Protein AF-A0A8H5WDT0-F1 (afdb_monomer_lite)

Sequence (142 aa):
MASRRMATNSLDYTRPVEQLFLDISLNDVINRRMPFVEPWATMYVDAVKEQRFGDAVWARYHMEGGVENGVIHEWPNPSITVLESLKEDVVEAKTNEPSFYEQAVAFYSRTSSSDGHPEVIEIISKAGGDGEKEENHRSGGS

pLDDT: mean 84.78, std 18.9, range [34.66, 98.38]

Radius of gyration: 18.85 Å; chains: 1; bounding box: 46×52×66 Å

Foldseek 3Di:
DDDPDPPPPPDPQVAQPACQQRVDGVCCLVVVVDQFDPPLSVQLNVCVSQLLVQSNSQSVVPRNPQDDPQWGDDPPDDIDGVLVVLLVSLVVCCVPPVVSLVVVLVSLVPGDPPRPRVVSNCSSNVPVDPPPPPVPPPDDDD

Organism: Fusarium heterosporum (NCBI:txid42747)

Secondary structure (DSSP, 8-state):
------------TTS-SSSSS--S-HHHHHTT-S-PPTTHHHHHHHHHHTT-HHHHHHHHHHTTS-EETTEE--TTSPPEEHHHHHHHHHHHHHHH-HHHHHHHHHHHTT--TT-S-HHHHHHHHHTT--------------

Structure (mmCIF, N/CA/C/O backbone):
data_AF-A0A8H5WDT0-F1
#
_entry.id   AF-A0A8H5WDT0-F1
#
loop_
_atom_site.group_PDB
_atom_site.id
_atom_site.type_symbol
_atom_site.label_atom_id
_atom_site.label_alt_id
_atom_site.label_comp_id
_atom_site.label_asym_id
_atom_site.label_entity_id
_atom_site.label_seq_id
_atom_site.pdbx_PDB_ins_code
_atom_site.Cartn_x
_atom_site.Cartn_y
_atom_site.Cartn_z
_atom_site.occupancy
_atom_site.B_iso_or_equiv
_atom_site.auth_seq_id
_atom_site.auth_comp_id
_atom_site.auth_asym_id
_atom_site.auth_atom_id
_atom_site.pdbx_PDB_model_num
ATOM 1 N N . MET A 1 1 ? -31.589 -25.642 12.624 1.00 37.34 1 MET A N 1
ATOM 2 C CA . MET A 1 1 ? -30.318 -24.887 12.611 1.00 37.34 1 MET A CA 1
ATOM 3 C C . MET A 1 1 ? -30.159 -24.294 11.221 1.00 37.34 1 MET A C 1
ATOM 5 O O . MET A 1 1 ? -29.888 -25.037 10.289 1.00 37.34 1 MET A O 1
ATOM 9 N N . ALA A 1 2 ? -30.468 -23.010 11.041 1.00 34.66 2 ALA A N 1
ATOM 10 C CA . ALA A 1 2 ? -30.329 -22.357 9.742 1.00 34.66 2 ALA A CA 1
ATOM 11 C C . ALA A 1 2 ? -28.891 -21.849 9.609 1.00 34.66 2 ALA A C 1
ATOM 13 O O . ALA A 1 2 ? -28.459 -20.986 10.370 1.00 34.66 2 ALA A O 1
ATOM 14 N N . SER A 1 3 ? -28.154 -22.443 8.673 1.00 42.78 3 SER A N 1
ATOM 15 C CA . SER A 1 3 ? -26.804 -22.032 8.306 1.00 42.78 3 SER A CA 1
ATOM 16 C C . SER A 1 3 ? -26.835 -20.572 7.850 1.00 42.78 3 SER A C 1
ATOM 18 O O . SER A 1 3 ? -27.520 -20.243 6.877 1.00 42.78 3 SER A O 1
ATOM 20 N N . ARG A 1 4 ? -26.123 -19.686 8.558 1.00 47.47 4 ARG A N 1
ATOM 21 C CA . ARG A 1 4 ? -25.849 -18.328 8.074 1.00 47.47 4 ARG A CA 1
ATOM 22 C C . ARG A 1 4 ? -25.062 -18.475 6.775 1.00 47.47 4 ARG A C 1
ATOM 24 O O . ARG A 1 4 ? -23.912 -18.902 6.795 1.00 47.47 4 ARG A O 1
ATOM 31 N N . ARG A 1 5 ? -25.679 -18.132 5.644 1.00 47.62 5 ARG A N 1
ATOM 32 C CA . ARG A 1 5 ? -24.933 -17.835 4.420 1.00 47.62 5 ARG A CA 1
ATOM 33 C C . ARG A 1 5 ? -24.006 -16.670 4.767 1.00 47.62 5 ARG A C 1
ATOM 35 O O . ARG A 1 5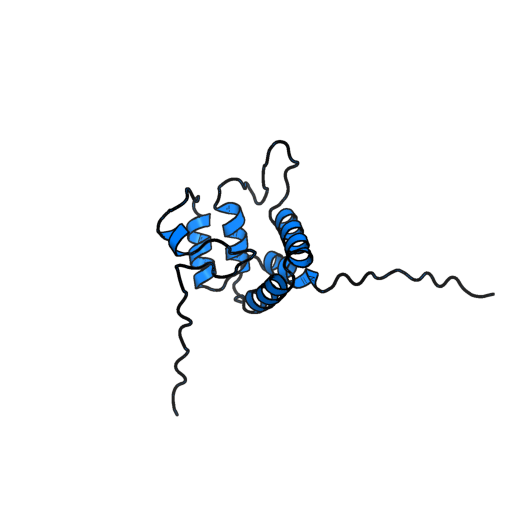 ? -24.496 -15.578 5.042 1.00 47.62 5 ARG A O 1
ATOM 42 N N . MET A 1 6 ? -22.698 -16.918 4.816 1.00 44.84 6 MET A N 1
ATOM 43 C CA . MET A 1 6 ? -21.705 -15.851 4.726 1.00 44.84 6 MET A CA 1
ATOM 44 C C . MET A 1 6 ? -22.019 -15.127 3.419 1.00 44.84 6 MET A C 1
ATOM 46 O O . MET A 1 6 ? -21.932 -15.736 2.352 1.00 44.84 6 MET A O 1
ATOM 50 N N . ALA A 1 7 ? -22.492 -13.884 3.489 1.00 39.97 7 ALA A N 1
ATOM 51 C CA . ALA A 1 7 ? -22.577 -13.056 2.303 1.00 39.97 7 ALA A CA 1
ATOM 52 C C . ALA A 1 7 ? -21.144 -12.935 1.786 1.00 39.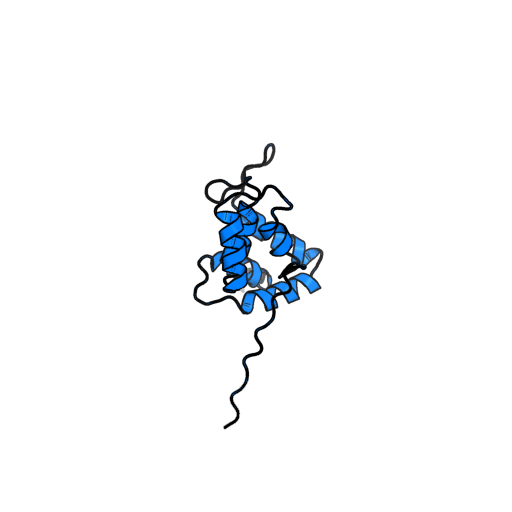97 7 ALA A C 1
ATOM 54 O O . ALA A 1 7 ? -20.304 -12.309 2.427 1.00 39.97 7 ALA A O 1
ATOM 55 N N . THR A 1 8 ? -20.839 -13.605 0.676 1.00 44.50 8 THR A N 1
ATOM 56 C CA . THR A 1 8 ? -19.654 -13.296 -0.111 1.00 44.50 8 THR A CA 1
ATOM 57 C C . THR A 1 8 ? -19.789 -11.825 -0.459 1.00 44.50 8 THR A C 1
ATOM 59 O O . THR A 1 8 ? -20.651 -11.467 -1.264 1.00 44.50 8 THR A O 1
ATOM 62 N N . ASN A 1 9 ? -19.030 -10.977 0.231 1.00 53.94 9 ASN A N 1
ATOM 63 C CA . ASN A 1 9 ? -18.938 -9.564 -0.074 1.00 53.94 9 ASN A CA 1
ATOM 64 C C . ASN A 1 9 ? -18.407 -9.500 -1.508 1.00 53.94 9 ASN A C 1
ATOM 66 O O . ASN A 1 9 ? -17.237 -9.790 -1.750 1.00 53.94 9 ASN A O 1
ATOM 70 N N . SER A 1 10 ? -19.304 -9.322 -2.475 1.00 67.62 10 SER A N 1
ATOM 71 C CA . SER A 1 10 ? -18.942 -9.371 -3.886 1.00 67.62 10 SER A CA 1
ATOM 72 C C . SER A 1 10 ? -18.079 -8.143 -4.134 1.00 67.62 10 SER A C 1
ATOM 74 O O . SER A 1 10 ? -18.597 -7.028 -4.084 1.00 67.62 10 SER A O 1
ATOM 76 N N . LEU A 1 11 ? -16.775 -8.343 -4.329 1.00 78.62 11 LEU A N 1
ATOM 77 C CA . LEU A 1 11 ? -15.869 -7.259 -4.689 1.00 78.62 11 LEU A CA 1
ATOM 78 C C . LEU A 1 11 ? -16.386 -6.612 -5.976 1.00 78.62 11 LEU A C 1
ATOM 80 O O . LEU A 1 11 ? -16.592 -7.299 -6.978 1.00 78.62 11 LEU A O 1
ATOM 84 N N . ASP A 1 12 ? -16.613 -5.303 -5.936 1.00 88.06 12 ASP A N 1
ATOM 85 C CA . ASP A 1 12 ? -16.850 -4.525 -7.144 1.00 88.06 12 ASP A CA 1
ATOM 86 C C . ASP A 1 12 ? -15.495 -4.259 -7.797 1.00 88.06 12 ASP A C 1
ATOM 88 O O . ASP A 1 12 ? -14.703 -3.454 -7.319 1.00 88.06 12 ASP A O 1
ATOM 92 N N . TYR A 1 13 ? -15.218 -4.968 -8.888 1.00 90.25 13 TYR A N 1
ATOM 93 C CA . TYR A 1 13 ? -13.947 -4.857 -9.599 1.00 90.25 13 TYR A CA 1
ATOM 94 C C . TYR A 1 13 ? -13.790 -3.513 -10.313 1.00 90.25 13 TYR A C 1
ATOM 96 O O . TYR A 1 13 ? -12.676 -3.163 -10.689 1.00 90.25 13 TYR A O 1
ATOM 104 N N . THR A 1 14 ? -14.882 -2.781 -10.542 1.00 91.56 14 THR A N 1
ATOM 105 C CA . THR A 1 14 ? -14.890 -1.561 -11.361 1.00 91.56 14 THR A CA 1
ATOM 106 C C . THR A 1 14 ? -14.585 -0.296 -10.573 1.00 91.56 14 THR A C 1
ATOM 108 O O . THR A 1 14 ? -14.401 0.762 -11.172 1.00 91.56 14 THR A O 1
ATOM 111 N N . ARG A 1 15 ? -14.530 -0.396 -9.244 1.00 91.50 15 ARG A N 1
ATOM 112 C CA . ARG A 1 15 ? -14.250 0.720 -8.344 1.00 91.50 15 ARG A CA 1
ATOM 113 C C . ARG A 1 15 ? -13.006 0.432 -7.506 1.00 91.50 15 ARG A C 1
ATOM 115 O O . ARG A 1 15 ? -12.693 -0.739 -7.280 1.00 91.50 15 ARG A O 1
ATOM 122 N N . PRO A 1 16 ? -12.314 1.481 -7.038 1.00 91.81 16 PRO A N 1
ATOM 123 C CA . PRO A 1 16 ? -11.310 1.341 -5.994 1.00 91.81 16 PRO A CA 1
ATOM 124 C C . PRO A 1 16 ? -11.910 0.653 -4.770 1.00 91.81 16 PRO A C 1
ATOM 126 O O . PRO A 1 16 ? -13.069 0.895 -4.412 1.00 91.81 16 PRO A O 1
ATOM 129 N N . VAL A 1 17 ? -11.129 -0.222 -4.142 1.00 90.75 17 VAL A N 1
ATOM 130 C CA . VAL A 1 17 ? -11.581 -0.953 -2.948 1.00 90.75 17 VAL A CA 1
ATOM 131 C C . VAL A 1 17 ? -11.572 -0.043 -1.717 1.00 90.75 17 VAL A C 1
ATOM 133 O O . VAL A 1 17 ? -12.408 -0.195 -0.825 1.00 90.75 17 VAL A O 1
ATOM 136 N N . GLU A 1 18 ? -10.673 0.937 -1.712 1.00 93.88 18 GLU A N 1
ATOM 137 C CA . GLU A 1 18 ? -10.562 2.032 -0.753 1.00 93.88 18 GLU A CA 1
ATOM 138 C C . GLU A 1 18 ? -10.075 3.272 -1.532 1.00 93.88 18 GLU A C 1
ATOM 140 O O . GLU A 1 18 ? -9.383 3.121 -2.533 1.00 93.88 18 GLU A O 1
ATOM 145 N N . GLN A 1 19 ? -10.521 4.480 -1.174 1.00 92.44 19 GLN A N 1
ATOM 146 C CA . GLN A 1 19 ? -10.378 5.660 -2.042 1.00 92.44 19 GLN A CA 1
ATOM 147 C C . GLN A 1 19 ? -9.025 6.367 -1.928 1.00 92.44 19 GLN A C 1
ATOM 149 O O . GLN A 1 19 ? -8.612 6.984 -2.902 1.00 92.44 19 GLN A O 1
ATOM 154 N N . LEU A 1 20 ? -8.362 6.291 -0.774 1.00 94.69 20 LEU A N 1
ATOM 155 C CA . LEU A 1 20 ? -7.150 7.051 -0.483 1.00 94.69 20 LEU A CA 1
ATOM 156 C C . LEU A 1 20 ? -5.878 6.310 -0.895 1.00 94.69 20 LEU A C 1
ATOM 158 O O . LEU A 1 20 ? -5.074 6.847 -1.644 1.00 94.69 20 LEU A O 1
ATOM 162 N N . PHE A 1 21 ? -5.694 5.075 -0.425 1.00 96.12 21 PHE A N 1
ATOM 163 C CA . PHE A 1 21 ? -4.429 4.344 -0.585 1.00 96.12 21 PHE A CA 1
ATOM 164 C C . PHE A 1 21 ? -4.547 3.118 -1.507 1.00 96.12 21 PHE A C 1
ATOM 166 O O . PHE A 1 21 ? -3.540 2.521 -1.882 1.00 96.12 21 PHE A O 1
ATOM 173 N N . LEU A 1 22 ? -5.769 2.730 -1.896 1.00 95.94 22 LEU A N 1
ATOM 174 C CA . LEU A 1 22 ? -6.052 1.671 -2.881 1.00 95.94 22 LEU A CA 1
ATOM 175 C C . LEU A 1 22 ? -6.934 2.199 -4.024 1.00 95.94 22 LEU A C 1
ATOM 177 O O . LEU A 1 22 ? -7.872 1.528 -4.462 1.00 95.94 22 LEU A O 1
ATOM 181 N N . ASP A 1 23 ? -6.591 3.389 -4.507 1.00 94.19 23 ASP A N 1
ATOM 182 C CA . ASP A 1 23 ? -7.279 4.229 -5.500 1.00 94.19 23 ASP A CA 1
ATOM 183 C C . ASP A 1 23 ? -7.401 3.632 -6.919 1.00 94.19 23 ASP A C 1
ATOM 185 O O . ASP A 1 23 ? -8.045 4.214 -7.793 1.00 94.19 23 ASP A O 1
ATOM 189 N N . ILE A 1 24 ? -6.826 2.455 -7.164 1.00 93.69 24 ILE A N 1
ATOM 190 C CA . ILE A 1 24 ? -6.854 1.775 -8.461 1.00 93.69 24 ILE A CA 1
ATOM 191 C C . ILE A 1 24 ? -7.833 0.600 -8.423 1.00 93.69 24 ILE A C 1
ATOM 193 O O . ILE A 1 24 ? -7.828 -0.224 -7.514 1.00 93.69 24 ILE A O 1
ATOM 197 N N . SER A 1 25 ? -8.698 0.486 -9.434 1.00 95.25 25 SER A N 1
ATOM 198 C CA . SER A 1 25 ? -9.655 -0.621 -9.486 1.00 95.25 25 SER A CA 1
ATOM 199 C C . SER A 1 25 ? -8.983 -1.936 -9.897 1.00 95.25 25 SER A C 1
ATOM 201 O O . SER A 1 25 ? -8.093 -1.967 -10.753 1.00 95.25 25 SER A O 1
ATOM 203 N N . LEU A 1 26 ? -9.465 -3.065 -9.364 1.00 95.44 26 LEU A N 1
ATOM 204 C CA . LEU A 1 26 ? -8.992 -4.392 -9.785 1.00 95.44 26 LEU A CA 1
ATOM 205 C C . LEU A 1 26 ? -9.164 -4.607 -11.294 1.00 95.44 26 LEU A C 1
ATOM 207 O O . LEU A 1 26 ? -8.344 -5.263 -11.931 1.00 95.44 26 LEU A O 1
ATOM 211 N N . ASN A 1 27 ? -10.228 -4.055 -11.877 1.00 94.75 27 ASN A N 1
ATOM 212 C CA . ASN A 1 27 ? -10.486 -4.121 -13.305 1.00 94.75 27 ASN A CA 1
ATOM 213 C C . ASN A 1 27 ? -9.411 -3.394 -14.125 1.00 94.75 27 ASN A C 1
ATOM 215 O O . ASN A 1 27 ? -9.068 -3.873 -15.206 1.00 94.75 27 ASN A O 1
ATOM 219 N N . ASP A 1 28 ? -8.881 -2.267 -13.650 1.00 95.06 28 ASP A N 1
ATOM 220 C CA . ASP A 1 28 ? -7.826 -1.539 -14.362 1.00 95.06 28 ASP A CA 1
ATOM 221 C C . ASP A 1 28 ? -6.512 -2.321 -14.365 1.00 95.06 28 ASP A C 1
ATOM 223 O O . ASP A 1 28 ? -5.849 -2.390 -15.404 1.00 95.06 28 ASP A O 1
ATOM 227 N N . VAL A 1 29 ? -6.189 -2.987 -13.250 1.00 94.88 29 VAL A N 1
ATOM 228 C CA . VAL A 1 29 ? -5.005 -3.853 -13.140 1.00 94.88 29 VAL A CA 1
ATOM 229 C C . VAL A 1 29 ? -5.155 -5.103 -14.008 1.00 94.88 29 VAL A C 1
ATOM 231 O O . VAL A 1 29 ? -4.315 -5.370 -14.866 1.00 94.88 29 VAL A O 1
ATOM 234 N N . ILE A 1 30 ? -6.262 -5.839 -13.862 1.00 94.00 30 ILE A N 1
ATOM 235 C CA . ILE A 1 30 ? -6.509 -7.100 -14.584 1.00 94.00 30 ILE A CA 1
ATOM 236 C C . ILE A 1 30 ? -6.549 -6.882 -16.100 1.00 94.00 30 ILE A C 1
ATOM 238 O O . ILE A 1 30 ? -5.984 -7.674 -16.854 1.00 94.00 30 ILE A O 1
ATOM 242 N N . ASN A 1 31 ? -7.192 -5.806 -16.559 1.00 94.31 31 ASN A N 1
ATOM 243 C CA . ASN A 1 31 ? -7.272 -5.495 -17.987 1.00 94.31 31 ASN A CA 1
ATOM 244 C C . ASN A 1 31 ? -6.075 -4.686 -18.499 1.00 94.31 31 ASN A C 1
ATOM 246 O O . ASN A 1 31 ? -6.108 -4.248 -19.648 1.00 94.31 31 ASN A O 1
ATOM 250 N N . ARG A 1 32 ? -5.038 -4.485 -17.673 1.00 89.12 32 ARG A N 1
ATOM 251 C CA . ARG A 1 32 ? -3.792 -3.798 -18.044 1.00 89.12 32 ARG A CA 1
ATOM 252 C C . ARG A 1 32 ? -4.048 -2.444 -18.702 1.00 89.12 32 ARG A C 1
ATOM 254 O O . ARG A 1 32 ? -3.475 -2.122 -19.741 1.00 89.12 32 ARG A O 1
ATOM 261 N N . ARG A 1 33 ? -4.955 -1.655 -18.117 1.00 90.31 33 ARG A N 1
ATOM 262 C CA . ARG A 1 33 ? -5.296 -0.322 -18.643 1.00 90.31 33 ARG A CA 1
ATOM 263 C C . ARG A 1 33 ? -4.159 0.686 -18.493 1.00 90.31 33 ARG A C 1
ATOM 265 O O . ARG A 1 33 ? -4.168 1.707 -19.170 1.00 90.31 33 ARG A O 1
ATOM 272 N N . MET A 1 34 ? -3.192 0.365 -17.642 1.00 87.44 34 MET A N 1
ATOM 273 C CA . MET A 1 34 ? -1.960 1.102 -17.395 1.00 87.44 34 MET A CA 1
ATOM 274 C C . MET A 1 34 ? -0.773 0.127 -17.466 1.00 87.44 34 MET A C 1
ATOM 276 O O . MET A 1 34 ? -0.974 -1.086 -17.321 1.00 87.44 34 MET A O 1
ATOM 280 N N . PRO A 1 35 ? 0.459 0.620 -17.679 1.00 91.31 35 PRO A N 1
ATOM 281 C CA . PRO A 1 35 ? 1.658 -0.212 -17.766 1.00 91.31 35 PRO A CA 1
ATOM 282 C C . PRO A 1 35 ? 2.147 -0.671 -16.379 1.00 91.31 35 PRO A C 1
ATOM 284 O O . PRO A 1 35 ? 3.282 -0.400 -16.001 1.00 91.31 35 PRO A O 1
ATOM 287 N N . PHE A 1 36 ? 1.295 -1.358 -15.614 1.00 94.50 36 PHE A N 1
ATOM 288 C CA . PHE A 1 36 ? 1.675 -1.868 -14.298 1.00 94.50 36 PHE A CA 1
ATOM 289 C C . PHE A 1 36 ? 2.727 -2.980 -14.401 1.00 94.50 36 PHE A C 1
ATOM 291 O O . PHE A 1 36 ? 2.659 -3.832 -15.293 1.00 94.50 36 PHE A O 1
ATOM 298 N N . VAL A 1 37 ? 3.688 -2.986 -13.479 1.00 94.94 37 VAL A N 1
ATOM 299 C CA . VAL A 1 37 ? 4.825 -3.914 -13.476 1.00 94.94 37 VAL A CA 1
ATOM 300 C C . VAL A 1 37 ? 4.575 -5.153 -12.607 1.00 94.94 37 VAL A C 1
ATOM 302 O O . VAL A 1 37 ? 3.913 -5.101 -11.570 1.00 94.94 37 VAL A O 1
ATOM 305 N N . GLU A 1 38 ? 5.138 -6.288 -13.023 1.00 95.06 38 GLU A N 1
ATOM 306 C CA . GLU A 1 38 ? 5.101 -7.551 -12.271 1.00 95.06 38 GLU A CA 1
ATOM 307 C C . GLU A 1 38 ? 6.334 -7.694 -11.355 1.00 95.06 38 GLU A C 1
ATOM 309 O O . GLU A 1 38 ? 7.400 -7.179 -11.701 1.00 95.06 38 GLU A O 1
ATOM 314 N N . PRO A 1 39 ? 6.235 -8.408 -10.211 1.00 96.06 39 PRO A N 1
ATOM 315 C CA . PRO A 1 39 ? 5.074 -9.175 -9.728 1.00 96.06 39 PRO A CA 1
ATOM 316 C C . PRO A 1 39 ? 4.020 -8.333 -8.987 1.00 96.06 39 PRO A C 1
ATOM 318 O O . PRO A 1 39 ? 3.022 -8.870 -8.509 1.00 96.06 39 PRO A O 1
ATOM 321 N N . TRP A 1 40 ? 4.241 -7.024 -8.862 1.00 97.25 40 TRP A N 1
ATOM 322 C CA . TRP A 1 40 ? 3.450 -6.140 -8.008 1.00 97.25 40 TRP A CA 1
ATOM 323 C C . TRP A 1 40 ? 1.986 -6.034 -8.435 1.00 97.25 40 TRP A C 1
ATOM 325 O O . TRP A 1 40 ? 1.107 -6.089 -7.582 1.00 97.25 40 TRP A O 1
ATOM 335 N N . ALA A 1 41 ? 1.701 -5.978 -9.738 1.00 96.94 41 ALA A N 1
ATOM 336 C CA . ALA A 1 41 ? 0.329 -5.989 -10.249 1.00 96.94 41 ALA A CA 1
ATOM 337 C C . ALA A 1 41 ? -0.446 -7.249 -9.814 1.00 96.94 41 ALA A C 1
ATOM 339 O O . ALA A 1 41 ? -1.576 -7.153 -9.327 1.00 96.94 41 ALA A O 1
ATOM 340 N N . THR A 1 42 ? 0.170 -8.429 -9.937 1.00 97.19 42 THR A N 1
ATOM 341 C CA . THR A 1 42 ? -0.428 -9.689 -9.469 1.00 97.19 42 THR A CA 1
ATOM 342 C C . THR A 1 42 ? -0.605 -9.687 -7.950 1.00 97.19 42 THR A C 1
ATOM 344 O O . THR A 1 42 ? -1.693 -9.982 -7.453 1.00 97.19 42 THR A O 1
ATOM 347 N N . MET A 1 43 ? 0.430 -9.281 -7.207 1.00 97.62 43 MET A N 1
ATOM 348 C CA . MET A 1 43 ? 0.388 -9.214 -5.743 1.00 97.62 43 MET A CA 1
ATOM 349 C C . MET A 1 43 ? -0.701 -8.270 -5.232 1.00 97.62 43 MET A C 1
ATOM 351 O O . MET A 1 43 ? -1.379 -8.617 -4.271 1.00 97.62 43 MET A O 1
ATOM 355 N N . TYR A 1 44 ? -0.911 -7.127 -5.887 1.00 97.75 44 TYR A N 1
ATOM 356 C CA . TYR A 1 44 ? -1.982 -6.187 -5.565 1.00 97.75 44 TYR A CA 1
ATOM 357 C C . TYR A 1 44 ? -3.356 -6.863 -5.643 1.00 97.75 44 TYR A C 1
ATOM 359 O O . TYR A 1 44 ? -4.136 -6.828 -4.691 1.00 97.75 44 TYR A O 1
ATOM 367 N N . VAL A 1 45 ? -3.644 -7.534 -6.764 1.00 97.06 45 VAL A N 1
ATOM 368 C CA . VAL A 1 45 ? -4.938 -8.194 -6.991 1.00 97.06 45 VAL A CA 1
ATOM 369 C C . VAL A 1 45 ? -5.186 -9.303 -5.971 1.00 97.06 45 VAL A C 1
ATOM 371 O O . VAL A 1 45 ? -6.296 -9.407 -5.438 1.00 97.06 45 VAL A O 1
ATOM 374 N N . ASP A 1 46 ? -4.179 -10.130 -5.703 1.00 97.44 46 ASP A N 1
ATOM 375 C CA . ASP A 1 46 ? -4.300 -11.245 -4.765 1.00 97.44 46 ASP A CA 1
ATOM 376 C C . ASP A 1 46 ? -4.437 -10.746 -3.323 1.00 97.44 46 ASP A C 1
ATOM 378 O O . ASP A 1 46 ? -5.341 -11.180 -2.609 1.00 97.44 46 ASP A O 1
ATOM 382 N N . ALA A 1 47 ? -3.631 -9.761 -2.921 1.00 97.75 47 ALA A N 1
ATOM 383 C CA . ALA A 1 47 ? -3.690 -9.159 -1.594 1.00 97.75 47 ALA A CA 1
ATOM 384 C C . ALA A 1 47 ? -5.063 -8.533 -1.302 1.00 97.75 47 ALA A C 1
ATOM 386 O O . ALA A 1 47 ? -5.638 -8.770 -0.239 1.00 97.75 47 ALA A O 1
ATOM 387 N N . VAL A 1 48 ? -5.654 -7.818 -2.266 1.00 96.56 48 VAL A N 1
ATOM 388 C CA . VAL A 1 48 ? -7.014 -7.269 -2.134 1.00 96.56 48 VAL A CA 1
ATOM 389 C C . VAL A 1 48 ? -8.057 -8.376 -1.959 1.00 96.56 48 VAL A C 1
ATOM 391 O O . VAL A 1 48 ? -8.928 -8.276 -1.091 1.00 96.56 48 VAL A O 1
ATOM 394 N N . LYS A 1 49 ? -7.988 -9.447 -2.761 1.00 95.19 49 LYS A N 1
ATOM 395 C CA . LYS A 1 49 ? -8.933 -10.577 -2.675 1.00 95.19 49 LYS A CA 1
ATOM 396 C C . LYS A 1 49 ? -8.817 -11.334 -1.355 1.00 95.19 49 LYS A C 1
ATOM 398 O O . LYS A 1 49 ? -9.828 -11.786 -0.818 1.00 95.19 49 LYS A O 1
ATOM 403 N N . GLU A 1 50 ? -7.601 -11.456 -0.840 1.00 96.06 50 GLU A N 1
ATOM 404 C CA . GLU A 1 50 ? -7.276 -12.128 0.420 1.00 96.06 50 GLU A CA 1
ATOM 405 C C . GLU A 1 50 ? -7.415 -11.215 1.645 1.00 96.06 50 GLU A C 1
ATOM 407 O O . GLU A 1 50 ? -7.198 -11.665 2.769 1.00 96.06 50 GLU A O 1
ATOM 412 N N . GLN A 1 51 ? -7.813 -9.953 1.446 1.00 96.31 51 GLN A N 1
ATOM 413 C CA . GLN A 1 51 ? -7.944 -8.937 2.495 1.00 96.31 51 GLN A CA 1
ATOM 414 C C . GLN A 1 51 ? -6.635 -8.689 3.262 1.00 96.31 51 GLN A C 1
ATOM 416 O O . GLN A 1 51 ? -6.665 -8.336 4.437 1.00 96.31 51 GLN A O 1
ATOM 421 N N . ARG A 1 52 ? -5.484 -8.870 2.607 1.00 97.94 52 ARG A N 1
ATOM 422 C CA . ARG A 1 52 ? -4.161 -8.466 3.101 1.00 97.94 52 ARG A CA 1
ATOM 423 C C . ARG A 1 52 ? -3.887 -7.031 2.654 1.00 97.94 52 ARG A C 1
ATOM 425 O O . ARG A 1 52 ? -3.200 -6.787 1.666 1.00 97.94 52 ARG A O 1
ATOM 432 N N . PHE A 1 53 ? -4.547 -6.069 3.289 1.00 97.69 53 PHE A N 1
ATOM 433 C CA . PHE A 1 53 ? -4.581 -4.694 2.791 1.00 97.69 53 PHE A CA 1
ATOM 434 C C . PHE A 1 53 ? -3.244 -3.945 2.905 1.00 97.69 53 PHE A C 1
ATOM 436 O O . PHE A 1 53 ? -3.001 -3.049 2.102 1.00 97.69 53 PHE A O 1
ATOM 443 N N . GLY A 1 54 ? -2.368 -4.319 3.836 1.00 97.69 54 GLY A N 1
ATOM 444 C CA . GLY A 1 54 ? -1.010 -3.791 3.944 1.00 97.69 54 GLY A CA 1
ATOM 445 C C . GLY A 1 54 ? -0.174 -4.229 2.750 1.00 97.69 54 GLY A C 1
ATOM 446 O O . GLY A 1 54 ? 0.422 -3.393 2.074 1.00 97.69 54 GLY A O 1
ATOM 447 N N . ASP A 1 55 ? -0.239 -5.518 2.408 1.00 98.38 55 ASP A N 1
ATOM 448 C CA . ASP A 1 55 ? 0.377 -6.055 1.190 1.00 98.38 55 ASP A CA 1
ATOM 449 C C . ASP A 1 55 ? -0.184 -5.405 -0.086 1.00 98.38 55 ASP A C 1
ATOM 451 O O . ASP A 1 55 ? 0.559 -5.153 -1.036 1.00 98.38 55 ASP A O 1
ATOM 455 N N . ALA A 1 56 ? -1.487 -5.105 -0.113 1.00 98.12 56 ALA A N 1
ATOM 456 C CA . ALA A 1 56 ? -2.117 -4.431 -1.244 1.00 98.12 56 ALA A CA 1
ATOM 457 C C . ALA A 1 56 ? -1.585 -3.001 -1.425 1.00 98.12 56 ALA A C 1
ATOM 459 O O . ALA A 1 56 ? -1.217 -2.628 -2.537 1.00 98.12 56 ALA A O 1
ATOM 460 N N . VAL A 1 57 ? -1.493 -2.215 -0.348 1.00 97.88 57 VAL A N 1
ATOM 461 C CA . VAL A 1 57 ? -0.931 -0.855 -0.397 1.00 97.88 57 VAL A CA 1
ATOM 462 C C . VAL A 1 57 ? 0.550 -0.912 -0.769 1.00 97.88 57 VAL A C 1
ATOM 464 O O . VAL A 1 57 ? 0.993 -0.180 -1.649 1.00 97.88 57 VAL A O 1
ATOM 467 N N . TRP A 1 58 ? 1.315 -1.839 -0.191 1.00 97.81 58 TRP A N 1
ATOM 468 C CA . TRP A 1 58 ? 2.718 -2.028 -0.555 1.00 97.81 58 TRP A CA 1
ATOM 469 C C . TRP A 1 58 ? 2.884 -2.294 -2.057 1.00 97.81 58 TRP A C 1
ATOM 471 O O . TRP A 1 58 ? 3.657 -1.614 -2.737 1.00 97.81 58 TRP A O 1
ATOM 481 N N . ALA A 1 59 ? 2.109 -3.232 -2.607 1.00 97.56 59 ALA A N 1
ATOM 482 C CA . ALA A 1 59 ? 2.115 -3.535 -4.033 1.00 97.56 59 ALA A CA 1
ATOM 483 C C . ALA A 1 59 ? 1.674 -2.338 -4.893 1.00 97.56 59 ALA A C 1
ATOM 485 O O . ALA A 1 59 ? 2.250 -2.111 -5.957 1.00 97.56 59 ALA A O 1
ATOM 486 N N . ARG A 1 60 ? 0.710 -1.537 -4.422 1.00 96.75 60 ARG A N 1
ATOM 487 C CA . ARG A 1 60 ? 0.219 -0.328 -5.099 1.00 96.75 60 ARG A CA 1
ATOM 488 C C . ARG A 1 60 ? 1.311 0.724 -5.320 1.00 96.75 60 ARG A C 1
ATOM 490 O O . ARG A 1 60 ? 1.358 1.293 -6.410 1.00 96.75 60 ARG A O 1
ATOM 497 N N . TYR A 1 61 ? 2.203 0.954 -4.356 1.00 95.50 61 TYR A N 1
ATOM 498 C CA . TYR A 1 61 ? 3.349 1.857 -4.568 1.00 95.50 61 TYR A CA 1
ATOM 499 C C . TYR A 1 61 ? 4.330 1.303 -5.603 1.00 95.50 61 TYR A C 1
ATOM 501 O O . TYR A 1 61 ? 4.884 2.046 -6.405 1.00 95.50 61 TYR A O 1
ATOM 509 N N . HIS A 1 62 ? 4.538 -0.013 -5.619 1.00 95.75 62 HIS A N 1
ATOM 510 C CA . HIS A 1 62 ? 5.544 -0.624 -6.485 1.00 95.75 62 HIS A CA 1
ATOM 511 C C . HIS A 1 62 ? 5.065 -0.851 -7.923 1.00 95.75 62 HIS A C 1
ATOM 513 O O . HIS A 1 62 ? 5.883 -0.896 -8.843 1.00 95.75 62 HIS A O 1
ATOM 519 N N . MET A 1 63 ? 3.758 -1.009 -8.145 1.00 94.19 63 MET A N 1
ATOM 520 C CA . MET A 1 63 ? 3.232 -1.460 -9.435 1.00 94.19 63 MET A CA 1
ATOM 521 C C . MET A 1 63 ? 3.344 -0.434 -10.566 1.00 94.19 63 MET A C 1
ATOM 523 O O . MET A 1 63 ? 3.156 -0.811 -11.717 1.00 94.19 63 MET A O 1
ATOM 527 N N . GLU A 1 64 ? 3.701 0.820 -10.290 1.00 89.31 64 GLU A N 1
ATOM 528 C CA . GLU A 1 64 ? 4.037 1.812 -11.326 1.00 89.31 64 GLU A CA 1
ATOM 529 C C . GLU A 1 64 ? 5.507 1.740 -11.783 1.00 89.31 64 GLU A C 1
ATOM 531 O O . GLU A 1 64 ? 5.870 2.322 -12.801 1.00 89.31 64 GLU A O 1
ATOM 536 N N . GLY A 1 65 ? 6.354 0.979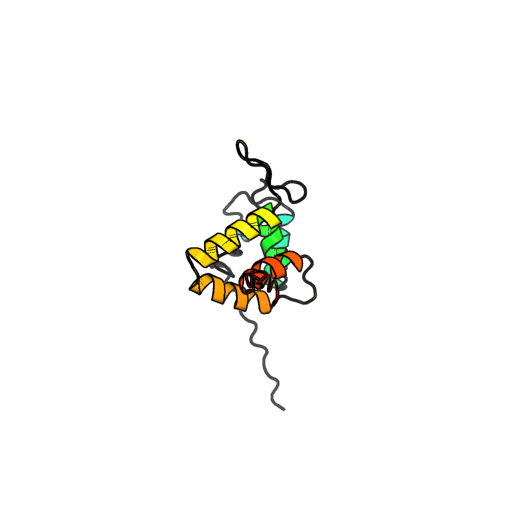 -11.080 1.00 88.12 65 GLY A N 1
ATOM 537 C CA . GLY A 1 65 ? 7.734 0.695 -11.487 1.00 88.12 65 GLY A CA 1
ATOM 538 C C . GLY A 1 65 ? 8.776 1.739 -11.077 1.00 88.12 65 GLY A C 1
ATOM 539 O O . GLY A 1 65 ? 9.944 1.565 -11.404 1.00 88.12 65 GLY A O 1
ATOM 540 N N . GLY A 1 66 ? 8.388 2.786 -10.342 1.00 86.88 66 GLY A N 1
ATOM 541 C CA . GLY A 1 66 ? 9.300 3.809 -9.802 1.00 86.88 66 GLY A CA 1
ATOM 542 C C . GLY A 1 66 ? 9.977 3.441 -8.474 1.00 86.88 66 GLY A C 1
ATOM 543 O O . GLY A 1 66 ? 10.647 4.282 -7.874 1.00 86.88 66 GLY A O 1
ATOM 544 N N . VAL A 1 67 ? 9.779 2.207 -7.995 1.00 90.25 67 VAL A N 1
ATOM 545 C CA . VAL A 1 67 ? 10.220 1.764 -6.668 1.00 90.25 67 VAL A CA 1
ATOM 546 C C . VAL A 1 67 ? 11.201 0.608 -6.779 1.00 90.25 67 VAL A C 1
ATOM 548 O O . VAL A 1 67 ? 10.866 -0.462 -7.292 1.00 90.25 67 VAL A O 1
ATOM 551 N N . GLU A 1 68 ? 12.395 0.795 -6.224 1.00 88.50 68 GLU A N 1
ATOM 552 C CA . GLU A 1 68 ? 13.436 -0.225 -6.141 1.00 88.50 68 GLU A CA 1
ATOM 553 C C . GLU A 1 68 ? 13.780 -0.495 -4.674 1.00 88.50 68 GLU A C 1
ATOM 555 O O . GLU A 1 68 ? 14.105 0.414 -3.918 1.00 88.50 68 GLU A O 1
ATOM 560 N N . ASN A 1 69 ? 13.702 -1.760 -4.243 1.00 88.06 69 ASN A N 1
ATOM 561 C CA . ASN A 1 69 ? 13.971 -2.174 -2.855 1.00 88.06 69 ASN A CA 1
ATOM 562 C C . ASN A 1 69 ? 13.198 -1.361 -1.790 1.00 88.06 69 ASN A C 1
ATOM 564 O O . ASN A 1 69 ? 13.737 -1.056 -0.727 1.00 88.06 69 ASN A O 1
ATOM 568 N N . GLY A 1 70 ? 11.941 -1.002 -2.075 1.00 87.25 70 GLY A N 1
ATOM 569 C CA . GLY A 1 70 ? 11.109 -0.190 -1.179 1.00 87.25 70 GLY A CA 1
ATOM 570 C C . GLY A 1 70 ? 11.479 1.296 -1.138 1.00 87.25 70 GLY A C 1
ATOM 571 O O . GLY A 1 70 ? 10.994 2.010 -0.260 1.00 87.25 70 GLY A O 1
ATOM 572 N N . VAL A 1 71 ? 12.324 1.764 -2.059 1.00 91.38 71 VAL A N 1
ATOM 573 C CA . VAL A 1 71 ? 12.748 3.161 -2.191 1.00 91.38 71 VAL A CA 1
ATOM 574 C C . VAL A 1 71 ? 12.203 3.739 -3.491 1.00 91.38 71 VAL A C 1
ATOM 576 O O . VAL A 1 71 ? 12.394 3.178 -4.568 1.00 91.38 71 VAL A O 1
ATOM 579 N N . ILE A 1 72 ? 11.517 4.868 -3.371 1.00 89.88 72 ILE A N 1
ATOM 580 C CA . ILE A 1 72 ? 11.012 5.671 -4.475 1.00 89.88 72 ILE A CA 1
ATOM 581 C C . ILE A 1 72 ? 12.153 6.569 -4.955 1.00 89.88 72 ILE A C 1
ATOM 583 O O . ILE A 1 72 ? 12.728 7.347 -4.184 1.00 89.88 72 ILE A O 1
ATOM 587 N N . HIS A 1 73 ? 12.489 6.457 -6.236 1.00 85.25 73 HIS A N 1
ATOM 588 C CA . HIS A 1 73 ? 13.532 7.259 -6.864 1.00 85.25 73 HIS A CA 1
ATOM 589 C C . HIS A 1 73 ? 12.913 8.280 -7.817 1.00 85.25 73 HIS A C 1
ATOM 591 O O . HIS A 1 73 ? 12.687 8.001 -8.991 1.00 85.25 73 HIS A O 1
ATOM 597 N N . GLU A 1 74 ? 12.688 9.495 -7.325 1.00 78.38 74 GLU A N 1
ATOM 598 C CA . GLU A 1 74 ? 12.146 10.591 -8.126 1.00 78.38 74 GLU A CA 1
ATOM 599 C C . GLU A 1 74 ? 13.160 11.718 -8.253 1.00 78.38 74 GLU A C 1
ATOM 601 O O . GLU A 1 74 ? 13.330 12.515 -7.344 1.00 78.38 74 GLU A O 1
ATOM 606 N N . TRP A 1 75 ? 13.841 11.829 -9.391 1.00 74.69 75 TRP A N 1
ATOM 607 C CA . TRP A 1 75 ? 14.688 12.994 -9.652 1.00 74.69 75 TRP A CA 1
ATOM 608 C C . TRP A 1 75 ? 13.819 14.200 -10.060 1.00 74.69 75 TRP A C 1
ATOM 610 O O . TRP A 1 75 ? 12.944 14.034 -10.912 1.00 74.69 75 TRP A O 1
ATOM 620 N N . PRO A 1 76 ? 14.054 15.423 -9.538 1.00 84.50 76 PRO A N 1
ATOM 621 C CA . PRO A 1 76 ? 15.207 15.880 -8.748 1.00 84.50 76 PRO A CA 1
ATOM 622 C C . PRO A 1 76 ? 15.049 15.771 -7.220 1.00 84.50 76 PRO A C 1
ATOM 624 O O . PRO A 1 76 ? 15.884 16.309 -6.490 1.00 84.50 76 PRO A O 1
ATOM 627 N N . ASN A 1 77 ? 13.996 15.125 -6.729 1.00 82.25 77 ASN A N 1
ATOM 628 C CA . ASN A 1 77 ? 13.720 14.996 -5.304 1.00 82.25 77 ASN A CA 1
ATOM 629 C C . ASN A 1 77 ? 14.680 13.995 -4.624 1.00 82.25 77 ASN A C 1
ATOM 631 O O . ASN A 1 77 ? 15.259 13.113 -5.270 1.00 82.25 77 ASN A O 1
ATOM 635 N N . PRO A 1 78 ? 14.897 14.125 -3.302 1.00 87.06 78 PRO A N 1
ATOM 636 C CA . PRO A 1 78 ? 15.548 13.081 -2.525 1.00 87.06 78 PRO A CA 1
ATOM 637 C C . PRO A 1 78 ? 14.782 11.763 -2.656 1.00 87.06 78 PRO A C 1
ATOM 639 O O . PRO A 1 78 ? 13.556 11.752 -2.682 1.00 87.06 78 PRO A O 1
ATOM 642 N N . SER A 1 79 ? 15.508 10.648 -2.713 1.00 91.25 79 SER A N 1
ATOM 643 C CA . SER A 1 79 ? 14.870 9.336 -2.636 1.00 91.25 79 SER A CA 1
ATOM 644 C C . SER A 1 79 ? 14.277 9.134 -1.245 1.00 91.25 79 SER A C 1
ATOM 646 O O . SER A 1 79 ? 14.952 9.402 -0.249 1.00 91.25 79 SER A O 1
ATOM 648 N N . ILE A 1 80 ? 13.043 8.646 -1.193 1.00 93.56 80 ILE A N 1
ATOM 649 C CA . ILE A 1 80 ? 12.314 8.360 0.045 1.00 93.56 80 ILE A CA 1
ATOM 650 C C . ILE A 1 80 ? 11.866 6.905 0.042 1.00 93.56 80 ILE A C 1
ATOM 652 O O . ILE A 1 80 ? 11.679 6.298 -1.011 1.00 93.56 80 ILE A O 1
ATOM 656 N N . THR A 1 81 ? 11.707 6.309 1.212 1.00 95.50 81 THR A N 1
ATOM 657 C CA . THR A 1 81 ? 11.115 4.973 1.313 1.00 95.50 81 THR A CA 1
ATOM 658 C C . THR A 1 81 ? 9.610 5.031 1.054 1.00 95.50 81 THR A C 1
ATOM 660 O O . THR A 1 81 ? 8.955 6.036 1.329 1.00 95.50 81 THR A O 1
ATOM 663 N N . VAL A 1 82 ? 9.026 3.920 0.603 1.00 95.31 82 VAL A N 1
ATOM 664 C CA . VAL A 1 82 ? 7.563 3.778 0.469 1.00 95.31 82 VAL A CA 1
ATOM 665 C C . VAL A 1 82 ? 6.845 4.088 1.784 1.00 95.31 82 VAL A C 1
ATOM 667 O O . VAL A 1 82 ? 5.795 4.718 1.783 1.00 95.31 82 VAL A O 1
ATOM 670 N N . LEU A 1 83 ? 7.427 3.705 2.925 1.00 95.56 83 LEU A N 1
ATOM 671 C CA . LEU A 1 83 ? 6.843 3.989 4.237 1.00 95.56 83 LEU A CA 1
ATOM 672 C C . LEU A 1 83 ? 6.909 5.475 4.615 1.00 95.56 83 LEU A C 1
ATOM 674 O O . LEU A 1 83 ? 6.061 5.936 5.373 1.00 95.56 83 LEU A O 1
ATOM 678 N N . GLU A 1 84 ? 7.915 6.216 4.151 1.00 94.31 84 GLU A N 1
ATOM 679 C CA . GLU A 1 84 ? 7.984 7.672 4.334 1.00 94.31 84 GLU A CA 1
ATOM 680 C C . GLU A 1 84 ? 6.952 8.376 3.458 1.00 94.31 84 GLU A C 1
ATOM 682 O O . GLU A 1 84 ? 6.170 9.155 3.991 1.00 94.31 84 GLU A O 1
ATOM 687 N N . SER A 1 85 ? 6.864 8.011 2.175 1.00 94.19 85 SER A N 1
ATOM 688 C CA . SER A 1 85 ? 5.826 8.524 1.270 1.00 94.19 85 SER A CA 1
ATOM 689 C C . SER A 1 85 ? 4.422 8.255 1.812 1.00 94.19 85 SER A C 1
ATOM 691 O O . SER A 1 85 ? 3.603 9.160 1.885 1.00 94.19 85 SER A O 1
ATOM 693 N N . LEU A 1 86 ? 4.163 7.042 2.309 1.00 95.88 86 LEU A N 1
ATOM 694 C CA . LEU A 1 86 ? 2.880 6.701 2.920 1.00 95.88 86 LEU A CA 1
ATOM 695 C C . LEU A 1 86 ? 2.562 7.561 4.149 1.00 95.88 86 LEU A C 1
ATOM 697 O O . LEU A 1 86 ? 1.403 7.895 4.384 1.00 95.88 86 LEU A O 1
ATOM 701 N N . LYS A 1 87 ? 3.559 7.921 4.965 1.00 95.38 87 LYS A N 1
ATOM 702 C CA . LYS A 1 87 ? 3.329 8.822 6.105 1.00 95.38 87 LYS A CA 1
ATOM 703 C C . LYS A 1 87 ? 2.929 10.214 5.632 1.00 95.38 87 LYS A C 1
ATOM 705 O O . LYS A 1 87 ? 2.053 10.810 6.255 1.00 95.38 87 LYS A O 1
ATOM 710 N N . GLU A 1 88 ? 3.556 10.717 4.572 1.00 94.25 88 GLU A N 1
ATOM 711 C CA . GLU A 1 88 ? 3.196 12.001 3.964 1.00 94.25 88 GLU A CA 1
ATOM 712 C C . GLU A 1 88 ? 1.760 11.960 3.431 1.00 94.25 88 GLU A C 1
ATOM 714 O O . GLU A 1 88 ? 0.952 12.802 3.826 1.00 94.25 88 GLU A O 1
ATOM 719 N N . ASP A 1 89 ? 1.396 10.909 2.693 1.00 94.69 89 ASP A N 1
ATOM 720 C CA . ASP A 1 89 ? 0.041 10.712 2.164 1.00 94.69 89 ASP A CA 1
ATOM 721 C C . ASP A 1 89 ? -1.003 10.598 3.287 1.00 94.69 89 ASP A C 1
ATOM 723 O O . ASP A 1 89 ? -2.097 11.157 3.208 1.00 94.69 89 ASP A O 1
ATOM 727 N N . VAL A 1 90 ? -0.669 9.926 4.395 1.00 95.38 90 VAL A N 1
ATOM 728 C CA . VAL A 1 90 ? -1.532 9.853 5.584 1.00 95.38 90 VAL A CA 1
ATOM 729 C C . VAL A 1 90 ? -1.711 11.230 6.234 1.00 95.38 90 VAL A C 1
ATOM 731 O O . VAL A 1 90 ? -2.821 11.573 6.646 1.00 95.38 90 VAL A O 1
ATOM 734 N N . VAL A 1 91 ? -0.652 12.036 6.348 1.00 94.88 91 VAL A N 1
ATOM 735 C CA . VAL A 1 91 ? -0.743 13.407 6.882 1.00 94.88 91 VAL A CA 1
ATOM 736 C C . VAL A 1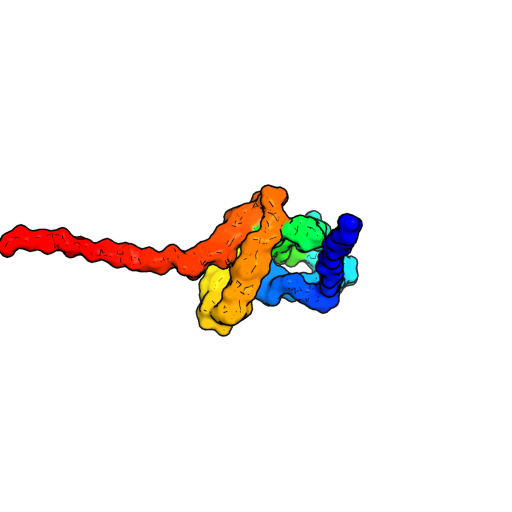 91 ? -1.593 14.292 5.969 1.00 94.88 91 VAL A C 1
ATOM 738 O O . VAL A 1 91 ? -2.429 15.060 6.464 1.00 94.88 91 VAL A O 1
ATOM 741 N N . GLU A 1 92 ? -1.426 14.161 4.656 1.00 93.94 92 GLU A N 1
ATOM 742 C CA . GLU A 1 92 ? -2.211 14.887 3.664 1.00 93.94 92 GLU A CA 1
ATOM 743 C C . GLU A 1 92 ? -3.693 14.502 3.740 1.00 93.94 92 GLU A C 1
ATOM 745 O O . GLU A 1 92 ? -4.548 15.377 3.907 1.00 93.94 92 GLU A O 1
ATOM 750 N N . ALA A 1 93 ? -4.001 13.203 3.732 1.00 94.38 93 ALA A N 1
ATOM 751 C CA . ALA A 1 93 ? -5.366 12.688 3.800 1.00 94.38 93 ALA A CA 1
ATOM 752 C C . ALA A 1 93 ? -6.108 13.159 5.058 1.00 94.38 93 ALA A C 1
ATOM 754 O O . ALA A 1 93 ? -7.279 13.524 4.994 1.00 94.38 93 ALA A O 1
ATOM 755 N N . LYS A 1 94 ? -5.440 13.225 6.214 1.00 92.56 94 LYS A N 1
ATOM 756 C CA . LYS A 1 94 ? -6.051 13.762 7.444 1.00 92.56 94 LYS A CA 1
ATOM 757 C C . LYS A 1 94 ? -6.391 15.238 7.340 1.00 92.56 94 LYS A C 1
ATOM 759 O O . LYS A 1 94 ? -7.396 15.673 7.898 1.00 92.56 94 LYS A O 1
ATOM 764 N N . THR A 1 95 ? -5.507 16.002 6.708 1.00 94.25 95 THR A N 1
ATOM 765 C CA . THR A 1 95 ? -5.633 17.455 6.596 1.00 94.25 95 THR A CA 1
ATOM 766 C C . THR A 1 95 ? -6.720 17.825 5.595 1.00 94.25 95 THR A C 1
ATOM 768 O O . THR A 1 95 ? -7.571 18.664 5.886 1.00 94.25 95 THR A O 1
ATOM 771 N N . ASN A 1 96 ? -6.703 17.177 4.433 1.00 94.88 96 ASN A N 1
ATOM 772 C CA . ASN A 1 96 ? -7.521 17.550 3.286 1.00 94.88 96 ASN A CA 1
ATOM 773 C C . ASN A 1 96 ? -8.832 16.757 3.216 1.00 94.88 96 ASN A C 1
ATOM 775 O O . ASN A 1 96 ? -9.858 17.298 2.804 1.00 94.88 96 ASN A O 1
ATOM 779 N N . GLU A 1 97 ? -8.822 15.496 3.652 1.00 94.25 97 GLU A N 1
ATOM 780 C CA . GLU A 1 97 ? -9.917 14.541 3.464 1.00 94.25 97 GLU A CA 1
ATOM 781 C C . GLU A 1 97 ? -10.270 13.741 4.741 1.00 94.25 97 GLU A C 1
ATOM 783 O O . GLU A 1 97 ? -10.403 12.513 4.708 1.00 94.25 97 GLU A O 1
ATOM 788 N N . PRO A 1 98 ? -10.493 14.399 5.896 1.00 93.56 98 PRO A N 1
ATOM 789 C CA . PRO A 1 98 ? -10.611 13.724 7.193 1.00 93.56 98 PRO A CA 1
ATOM 790 C C . PRO A 1 98 ? -11.726 12.668 7.256 1.00 93.56 98 PRO A C 1
ATOM 792 O O . PRO A 1 98 ? -11.566 11.635 7.902 1.00 93.56 98 PRO A O 1
ATOM 795 N N . SER A 1 99 ? -12.851 12.889 6.566 1.00 93.88 99 SER A N 1
ATOM 796 C CA . SER A 1 99 ? -13.952 11.918 6.516 1.00 93.88 99 SER A CA 1
ATOM 797 C C . SER A 1 99 ? -13.629 10.680 5.679 1.00 93.88 99 SER A C 1
ATOM 799 O O . SER A 1 99 ? -14.135 9.599 5.984 1.00 93.88 99 SER A O 1
ATOM 801 N N . PHE A 1 100 ? -12.819 10.810 4.625 1.00 93.25 100 PHE A N 1
ATOM 802 C CA . PHE A 1 100 ? -12.329 9.650 3.877 1.00 93.25 100 PHE A CA 1
ATOM 803 C C . PHE A 1 100 ? -11.237 8.935 4.662 1.00 93.25 100 PHE A C 1
ATOM 805 O O . PHE A 1 100 ? -11.242 7.709 4.721 1.00 93.25 100 PHE A O 1
ATOM 812 N N . TYR A 1 101 ? -10.391 9.680 5.372 1.00 95.31 101 TYR A N 1
ATOM 813 C CA . TYR A 1 101 ? -9.373 9.098 6.234 1.00 95.31 101 TYR A CA 1
ATOM 814 C C . TYR A 1 101 ? -9.976 8.256 7.370 1.00 95.31 101 TYR A C 1
ATOM 816 O O . TYR A 1 101 ? -9.549 7.125 7.591 1.00 95.31 101 TYR A O 1
ATOM 824 N N . GLU A 1 102 ? -11.026 8.731 8.047 1.00 94.56 102 GLU A N 1
ATOM 825 C CA . GLU A 1 102 ? -11.726 7.934 9.068 1.00 94.56 102 GLU A CA 1
ATOM 826 C C . GLU A 1 102 ? -12.305 6.629 8.486 1.00 94.56 102 GLU A C 1
ATOM 828 O O . GLU A 1 102 ? -12.197 5.558 9.093 1.00 94.56 102 GLU A O 1
ATOM 833 N N . GLN A 1 103 ? -12.869 6.694 7.276 1.00 94.56 103 GLN A N 1
ATOM 834 C CA . GLN A 1 103 ? -13.364 5.513 6.564 1.00 94.56 103 GLN A CA 1
ATOM 835 C C . GLN A 1 103 ? -12.233 4.555 6.182 1.00 94.56 103 GLN A C 1
ATOM 837 O O . GLN A 1 103 ? -12.406 3.342 6.319 1.00 94.56 103 GLN A O 1
ATOM 842 N N . ALA A 1 104 ? -11.083 5.076 5.755 1.00 94.88 104 ALA A N 1
ATOM 843 C CA . ALA A 1 104 ? -9.895 4.284 5.475 1.00 94.88 104 ALA A CA 1
ATOM 844 C C . ALA A 1 104 ? -9.423 3.557 6.740 1.00 94.88 104 ALA A C 1
ATOM 846 O O . ALA A 1 104 ? -9.297 2.336 6.728 1.00 94.88 104 ALA A O 1
ATOM 847 N N . VAL A 1 105 ? -9.272 4.246 7.875 1.00 95.31 105 VAL A N 1
ATOM 848 C CA . VAL A 1 105 ? -8.888 3.608 9.151 1.00 95.31 105 VAL A CA 1
ATOM 849 C C . VAL A 1 105 ? -9.846 2.464 9.513 1.00 95.31 105 VAL A C 1
ATOM 851 O O . VAL A 1 105 ? -9.408 1.354 9.831 1.00 95.31 105 VAL A O 1
ATOM 854 N N . ALA A 1 106 ? -11.159 2.684 9.395 1.00 94.81 106 ALA A N 1
ATOM 855 C CA . ALA A 1 106 ? -12.148 1.628 9.609 1.00 94.81 106 ALA A CA 1
ATOM 856 C C . ALA A 1 106 ? -12.004 0.476 8.595 1.00 94.81 106 ALA A C 1
ATOM 858 O O . ALA A 1 106 ? -12.147 -0.695 8.961 1.00 94.81 106 ALA A O 1
ATOM 859 N N . PHE A 1 107 ? -11.690 0.777 7.335 1.00 94.81 107 PHE A N 1
ATOM 860 C CA . PHE A 1 107 ? -11.448 -0.211 6.290 1.00 94.81 107 PHE A CA 1
ATOM 861 C C . PHE A 1 107 ? -10.257 -1.121 6.632 1.00 94.81 107 PHE A C 1
ATOM 863 O O . PHE A 1 107 ? -10.446 -2.343 6.665 1.00 94.81 107 PHE A O 1
ATOM 870 N N . TYR A 1 108 ? -9.090 -0.544 6.948 1.00 95.50 108 TYR A N 1
ATOM 871 C CA . TYR A 1 108 ? -7.836 -1.264 7.225 1.00 95.50 108 TYR A CA 1
ATOM 872 C C . TYR A 1 108 ? -7.853 -2.040 8.547 1.00 95.50 108 TYR A C 1
ATOM 874 O O . TYR A 1 108 ? -7.163 -3.051 8.666 1.00 95.50 108 TYR A O 1
ATOM 882 N N . SER A 1 109 ? -8.718 -1.670 9.502 1.00 94.00 109 SER A N 1
ATOM 883 C CA . SER A 1 109 ? -8.918 -2.427 10.754 1.00 94.00 109 SER A CA 1
ATOM 884 C C . SER A 1 109 ? -9.383 -3.879 10.551 1.00 94.00 109 SER A C 1
ATOM 886 O O . SER A 1 109 ? -9.343 -4.689 11.476 1.00 94.00 109 SER A O 1
ATOM 888 N N . ARG A 1 110 ? -9.835 -4.210 9.337 1.00 94.06 110 ARG A N 1
ATOM 889 C CA . ARG A 1 110 ? -10.341 -5.531 8.947 1.00 94.06 110 ARG A CA 1
ATOM 890 C C . ARG A 1 110 ? -9.313 -6.362 8.181 1.00 94.06 110 ARG A C 1
ATOM 892 O O . ARG A 1 110 ? -9.695 -7.383 7.616 1.00 94.06 110 ARG A O 1
ATOM 899 N N . THR A 1 111 ? -8.058 -5.914 8.108 1.00 95.94 111 THR A N 1
ATOM 900 C CA . THR A 1 111 ? -7.009 -6.663 7.413 1.00 95.94 111 THR A CA 1
ATOM 901 C C . THR A 1 111 ? -6.846 -8.071 7.998 1.00 95.94 111 THR A C 1
ATOM 903 O O . THR A 1 111 ? -7.065 -8.305 9.192 1.00 95.94 111 THR A O 1
ATOM 906 N N . SER A 1 112 ? -6.482 -9.025 7.148 1.00 95.75 112 SER A N 1
ATOM 907 C CA . SER A 1 112 ? -6.214 -10.405 7.539 1.00 95.75 112 SER A CA 1
ATOM 908 C C . SER A 1 112 ? -5.009 -10.483 8.479 1.00 95.75 112 SER A C 1
ATOM 910 O O . SER A 1 112 ? -4.022 -9.774 8.317 1.00 95.75 112 SER A O 1
ATOM 912 N N . SER A 1 113 ? -5.019 -11.432 9.416 1.00 94.31 113 SER A N 1
ATOM 913 C CA . SER A 1 113 ? -3.852 -11.718 10.264 1.00 94.31 113 SER A CA 1
ATOM 914 C C . SER A 1 113 ? -2.666 -12.320 9.500 1.00 94.31 113 SER A C 1
ATOM 916 O O . SER A 1 113 ? -1.609 -12.529 10.085 1.00 94.31 113 SER A O 1
ATOM 918 N N . SER A 1 114 ? -2.859 -12.682 8.230 1.00 96.31 114 SER A N 1
ATOM 919 C CA . SER A 1 114 ? -1.812 -13.176 7.331 1.00 96.31 114 SER A CA 1
ATOM 920 C C . SER A 1 114 ? -1.157 -12.071 6.497 1.00 96.31 114 SER A C 1
ATOM 922 O O . SER A 1 114 ? -0.441 -12.393 5.555 1.00 96.31 114 SER A O 1
ATOM 924 N N . ASP A 1 115 ? -1.469 -10.804 6.769 1.00 96.25 115 ASP A N 1
ATOM 925 C CA . ASP A 1 115 ? -0.860 -9.651 6.108 1.00 96.25 115 ASP A CA 1
ATOM 926 C C . ASP A 1 115 ? 0.648 -9.590 6.394 1.00 96.25 115 ASP A C 1
ATOM 928 O O . ASP A 1 115 ? 1.073 -9.702 7.549 1.00 96.25 115 ASP A O 1
ATOM 932 N N . GLY A 1 116 ? 1.447 -9.473 5.336 1.00 97.12 116 GLY A N 1
ATOM 933 C CA . GLY A 1 116 ? 2.905 -9.435 5.401 1.00 97.12 116 GLY A CA 1
ATOM 934 C C . GLY A 1 116 ? 3.483 -8.058 5.719 1.00 97.12 116 GLY A C 1
ATOM 935 O O . GLY A 1 116 ? 4.653 -7.989 6.094 1.00 97.12 116 GLY A O 1
ATOM 936 N N . HIS A 1 117 ? 2.673 -7.000 5.631 1.00 96.75 117 HIS A N 1
ATOM 937 C CA . HIS A 1 117 ? 3.072 -5.611 5.850 1.00 96.75 117 HIS A CA 1
ATOM 938 C C . HIS A 1 117 ? 2.234 -4.946 6.962 1.00 96.75 117 HIS A C 1
ATOM 940 O O . HIS A 1 117 ? 1.555 -3.935 6.734 1.00 96.75 117 HIS A O 1
ATOM 946 N N . PRO A 1 118 ? 2.273 -5.466 8.207 1.00 95.50 118 PRO A N 1
ATOM 947 C CA . PRO A 1 118 ? 1.567 -4.857 9.333 1.00 95.50 118 PRO A CA 1
ATOM 948 C C . PRO A 1 118 ? 2.030 -3.420 9.615 1.00 95.50 118 PRO A C 1
ATOM 950 O O . PRO A 1 118 ? 1.234 -2.609 10.082 1.00 95.50 118 PRO A O 1
ATOM 953 N N . GLU A 1 119 ? 3.274 -3.061 9.292 1.00 95.81 119 GLU A N 1
ATOM 954 C CA . GLU A 1 119 ? 3.800 -1.703 9.436 1.00 95.81 119 GLU A CA 1
ATOM 955 C C . GLU A 1 119 ? 3.048 -0.672 8.580 1.00 95.81 119 GLU A C 1
ATOM 957 O O . GLU A 1 119 ? 2.875 0.467 9.012 1.00 95.81 119 GLU A O 1
ATOM 962 N N . VAL A 1 120 ? 2.539 -1.069 7.409 1.00 96.88 120 VAL A N 1
ATOM 963 C CA . VAL A 1 120 ? 1.709 -0.214 6.544 1.00 96.88 120 VAL A CA 1
ATOM 964 C C . VAL A 1 120 ? 0.369 0.067 7.220 1.00 96.88 120 VAL A C 1
ATOM 966 O O . VAL A 1 120 ? -0.064 1.216 7.319 1.00 96.88 120 VAL A O 1
ATOM 969 N N . ILE A 1 121 ? -0.257 -0.978 7.767 1.00 96.56 121 ILE A N 1
ATOM 970 C CA . ILE A 1 121 ? -1.514 -0.871 8.515 1.00 96.56 121 ILE A CA 1
ATOM 971 C C . ILE A 1 121 ? -1.326 -0.004 9.757 1.00 96.56 121 ILE A C 1
ATOM 973 O O . ILE A 1 121 ? -2.176 0.834 10.064 1.00 96.56 121 ILE A O 1
ATOM 977 N N . GLU A 1 122 ? -0.208 -0.173 10.463 1.00 95.19 122 GLU A N 1
ATOM 978 C CA . GLU A 1 122 ? 0.136 0.650 11.613 1.00 95.19 122 GLU A CA 1
ATOM 979 C C . GLU A 1 122 ? 0.291 2.120 11.236 1.00 95.19 122 GLU A C 1
ATOM 981 O O . GLU A 1 122 ? -0.250 2.951 11.953 1.00 95.19 122 GLU A O 1
ATOM 986 N N . ILE A 1 123 ? 0.973 2.463 10.140 1.00 95.94 123 ILE A N 1
ATOM 987 C CA . ILE A 1 123 ? 1.119 3.859 9.692 1.00 95.94 123 ILE A CA 1
ATOM 988 C C . ILE A 1 123 ? -0.250 4.475 9.393 1.00 95.94 123 ILE A C 1
ATOM 990 O O . ILE A 1 123 ? -0.564 5.547 9.914 1.00 95.94 123 ILE A O 1
ATOM 994 N N . ILE A 1 124 ? -1.094 3.768 8.636 1.00 95.19 124 ILE A N 1
ATOM 995 C CA . ILE A 1 124 ? -2.442 4.243 8.303 1.00 95.19 124 ILE A CA 1
ATOM 996 C C . ILE A 1 124 ? -3.298 4.378 9.569 1.00 95.19 124 ILE A C 1
ATOM 998 O O . ILE A 1 124 ? -4.083 5.313 9.671 1.00 95.19 124 ILE A O 1
ATOM 1002 N N . SER A 1 125 ? -3.122 3.503 10.563 1.00 89.06 125 SER A N 1
ATOM 1003 C CA . SER A 1 125 ? -3.915 3.507 11.803 1.00 89.06 125 SER A CA 1
ATOM 1004 C C . SER A 1 125 ? -3.391 4.463 12.885 1.00 89.06 125 SER A C 1
ATOM 1006 O O . SER A 1 125 ? -4.166 4.940 13.714 1.00 89.06 125 SER A O 1
ATOM 1008 N N . LYS A 1 126 ? -2.080 4.739 12.933 1.00 75.62 126 LYS A N 1
ATOM 1009 C CA . LYS A 1 126 ? -1.423 5.470 14.036 1.00 75.62 126 LYS A CA 1
ATOM 1010 C C . LYS A 1 126 ? -1.529 6.982 13.945 1.00 75.62 126 LYS A C 1
ATOM 1012 O O . LYS A 1 126 ? -1.168 7.665 14.898 1.00 75.62 126 LYS A O 1
ATOM 1017 N N . ALA A 1 127 ? -2.107 7.537 12.891 1.00 54.44 127 ALA A N 1
ATOM 1018 C CA . ALA A 1 127 ? -2.221 8.984 12.806 1.00 54.44 127 ALA A CA 1
ATOM 1019 C C . ALA A 1 127 ? -3.329 9.578 13.709 1.00 54.44 127 ALA A C 1
ATOM 1021 O O . ALA A 1 127 ? -3.495 10.794 13.768 1.00 54.44 127 ALA A O 1
ATOM 1022 N N . GLY A 1 128 ? -4.059 8.760 14.471 1.00 43.12 128 GLY A N 1
ATOM 1023 C CA . GLY A 1 128 ? -4.9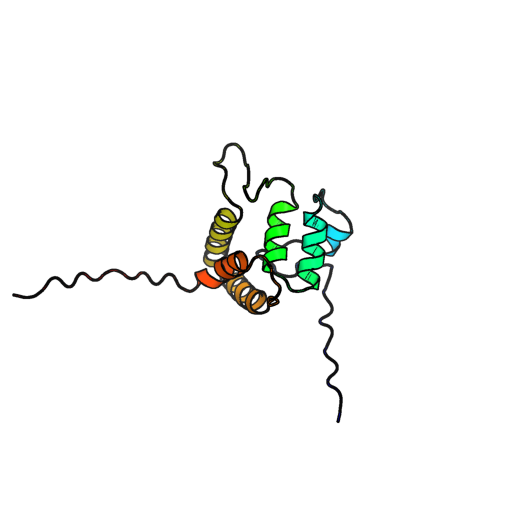89 9.226 15.505 1.00 43.12 128 GLY A CA 1
ATOM 1024 C C . GLY A 1 128 ? -4.366 9.533 16.876 1.00 43.12 128 GLY A C 1
ATOM 1025 O O . GLY A 1 128 ? -5.124 9.772 17.814 1.00 43.12 128 GLY A O 1
ATOM 1026 N N . GLY A 1 129 ? -3.036 9.484 17.046 1.00 41.78 129 GLY A N 1
ATOM 1027 C CA . GLY A 1 129 ? -2.452 9.414 18.391 1.00 41.78 129 GLY A CA 1
ATOM 1028 C C . GLY A 1 129 ? -1.048 9.975 18.595 1.00 41.78 129 GLY A C 1
ATOM 1029 O O . GLY A 1 129 ? -0.346 9.446 19.450 1.00 41.78 129 GLY A O 1
ATOM 1030 N N . ASP A 1 130 ? -0.660 11.056 17.920 1.00 42.97 130 ASP A N 1
ATOM 1031 C CA . ASP A 1 130 ? 0.440 11.889 18.423 1.00 42.97 130 ASP A CA 1
ATOM 1032 C C . ASP A 1 130 ? -0.142 12.908 19.400 1.00 42.97 130 ASP A C 1
ATOM 1034 O O . ASP A 1 130 ? -0.369 14.078 19.100 1.00 42.97 130 ASP A O 1
ATOM 1038 N N . GLY A 1 131 ? -0.439 12.413 20.603 1.00 39.47 131 GLY A N 1
ATOM 1039 C CA . GLY A 1 131 ? -0.498 13.280 21.761 1.00 39.47 131 GLY A CA 1
ATOM 1040 C C . GLY A 1 131 ? 0.873 13.918 21.908 1.00 39.47 131 GLY A C 1
ATOM 1041 O O . GLY A 1 131 ? 1.819 13.247 22.327 1.00 39.47 131 GLY A O 1
ATOM 1042 N N . GLU A 1 132 ? 0.961 15.201 21.568 1.00 45.84 132 GLU A N 1
ATOM 1043 C CA . GLU A 1 132 ? 1.953 16.117 22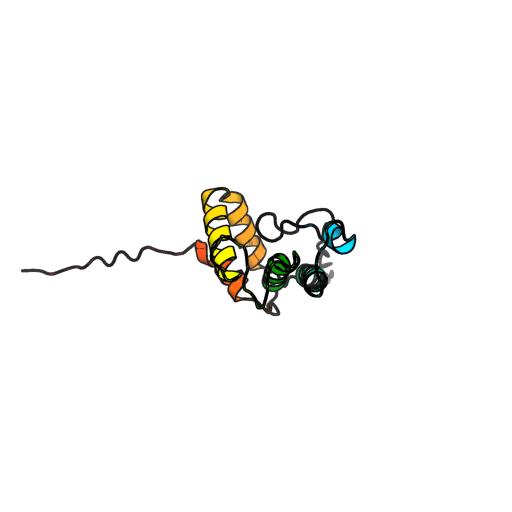.105 1.00 45.84 132 GLU A CA 1
ATOM 1044 C C . GLU A 1 132 ? 1.987 15.908 23.624 1.00 45.84 132 GLU A C 1
ATOM 1046 O O . GLU A 1 132 ? 1.194 16.456 24.390 1.00 45.84 132 GLU A O 1
ATOM 1051 N N . LYS A 1 133 ? 2.895 15.052 24.092 1.00 41.25 133 LYS A N 1
ATOM 1052 C CA . LYS A 1 133 ? 3.374 15.135 25.461 1.00 41.25 133 LYS A CA 1
ATOM 1053 C C . LYS A 1 133 ? 4.292 16.340 25.480 1.00 41.25 133 LYS A C 1
ATOM 1055 O O . LYS A 1 133 ? 5.509 16.200 25.420 1.00 41.25 133 LYS A O 1
ATOM 1060 N N . GLU A 1 134 ? 3.679 17.518 25.535 1.00 44.56 134 GLU A N 1
ATOM 1061 C CA . GLU A 1 134 ? 4.332 18.702 26.056 1.00 44.56 134 GLU A CA 1
ATOM 1062 C C . GLU A 1 134 ? 4.782 18.334 27.472 1.00 44.56 134 GLU A C 1
ATOM 1064 O O . GLU A 1 134 ? 3.992 18.160 28.407 1.00 44.56 134 GLU A O 1
ATOM 1069 N N . GLU A 1 135 ? 6.077 18.067 27.580 1.00 47.16 135 GLU A N 1
ATOM 1070 C CA . GLU A 1 135 ? 6.798 17.836 28.812 1.00 47.16 135 GLU A CA 1
ATOM 1071 C C . GLU A 1 135 ? 6.702 19.118 29.640 1.00 47.16 135 GLU A C 1
ATOM 1073 O O . GLU A 1 135 ? 7.547 20.010 29.575 1.00 47.16 135 GLU A O 1
ATOM 1078 N N . ASN A 1 136 ? 5.613 19.224 30.400 1.00 43.41 136 ASN A N 1
ATOM 1079 C CA . ASN A 1 136 ? 5.417 20.252 31.402 1.00 43.41 136 ASN A CA 1
ATOM 1080 C C . ASN A 1 136 ? 6.476 20.024 32.487 1.00 43.41 136 ASN A C 1
ATOM 1082 O O . ASN A 1 136 ? 6.252 19.314 33.473 1.00 43.41 136 ASN A O 1
ATOM 1086 N N . HIS A 1 137 ? 7.656 20.605 32.274 1.00 50.00 137 HIS A N 1
ATOM 1087 C CA . HIS A 1 137 ? 8.699 20.763 33.270 1.00 50.00 137 HIS A CA 1
ATOM 1088 C C . HIS A 1 137 ? 8.132 21.600 34.419 1.00 50.00 137 HIS A C 1
ATOM 1090 O O . HIS A 1 137 ? 8.267 22.821 34.495 1.00 50.00 137 HIS A O 1
ATOM 1096 N N . ARG A 1 138 ? 7.490 20.900 35.355 1.00 51.12 138 ARG A N 1
ATOM 1097 C CA . ARG A 1 138 ? 7.334 21.316 36.742 1.00 51.12 138 ARG A CA 1
ATOM 1098 C C . ARG A 1 138 ? 8.734 21.420 37.344 1.00 51.12 138 ARG A C 1
ATOM 1100 O O . ARG A 1 138 ? 9.224 20.488 37.975 1.00 51.12 138 ARG A O 1
ATOM 1107 N N . SER A 1 139 ? 9.370 22.568 37.166 1.00 51.28 139 SER A N 1
ATOM 1108 C CA . SER A 1 139 ? 10.390 23.011 38.107 1.00 51.28 139 SER A CA 1
ATOM 1109 C C . SER A 1 139 ? 9.678 23.495 39.369 1.00 51.28 139 SER A C 1
ATOM 1111 O O . SER A 1 139 ? 8.788 24.344 39.306 1.00 51.28 139 SER A O 1
ATOM 1113 N N . GLY A 1 140 ? 10.031 22.875 40.500 1.00 49.16 140 GLY A N 1
ATOM 1114 C CA . GLY A 1 140 ? 9.610 23.253 41.850 1.00 49.16 140 GLY A CA 1
ATOM 1115 C C . GLY A 1 140 ? 9.816 24.748 42.128 1.00 49.16 140 GLY A C 1
ATOM 1116 O O . GLY A 1 140 ? 10.599 25.418 41.471 1.00 49.16 140 GLY A O 1
ATOM 1117 N N . GLY A 1 141 ? 9.100 25.354 43.065 1.00 50.47 141 GLY A N 1
ATOM 1118 C CA . GLY A 1 141 ? 8.985 24.854 44.425 1.00 50.47 141 GLY A CA 1
ATOM 1119 C C . GLY A 1 141 ? 10.178 25.338 45.247 1.00 50.47 141 GLY A C 1
ATOM 1120 O O . GLY A 1 141 ? 11.080 24.554 45.530 1.00 50.47 141 GLY A O 1
ATOM 1121 N N . SER A 1 142 ? 10.174 26.624 45.601 1.00 44.62 142 SER A N 1
ATOM 1122 C CA . SER A 1 142 ? 10.609 27.197 46.886 1.00 44.62 142 SER A CA 1
ATOM 1123 C C . SER A 1 142 ? 10.131 28.641 46.962 1.00 44.62 142 SER A C 1
ATOM 1125 O O . SER A 1 142 ? 10.326 29.363 45.960 1.00 44.62 142 SER A O 1
#